Protein AF-A0AAN9FLN1-F1 (afdb_monomer_lite)

InterPro domains:
  IPR012394 Aldehyde dehydrogenase NAD(P)-dependent [PTHR43570] (11-73)
  IPR016161 Aldehyde/histidinol dehydrogenase [SSF53720] (11-70)
  IPR016162 Aldehyde dehydrogenase, N-terminal [G3DSA:3.40.605.10] (21-73)

Organism: Crotalaria pallida (NCBI:txid3830)

Sequence (74 aa):
MAPTKKVFDSEEASELVKDLRATYGSGKTRSYEWRNSQLKALMKLSEEHEQEIVGALYSDLSKSETESFVQELE

Structure (mmCIF, N/CA/C/O backbone):
data_AF-A0AAN9FLN1-F1
#
_entry.id   AF-A0AAN9FLN1-F1
#
loop_
_atom_site.group_PDB
_atom_site.id
_atom_site.type_symbol
_atom_site.label_atom_id
_atom_site.label_alt_id
_atom_site.label_comp_id
_atom_site.label_asym_id
_atom_site.label_entity_id
_atom_site.label_seq_id
_atom_site.pdbx_PDB_ins_code
_atom_site.Cartn_x
_atom_site.Cartn_y
_atom_site.Cartn_z
_atom_site.occupancy
_atom_site.B_iso_or_equiv
_atom_site.auth_seq_id
_atom_site.auth_comp_id
_atom_site.auth_asym_id
_atom_site.auth_atom_id
_atom_site.pdbx_PDB_model_num
ATOM 1 N N . MET A 1 1 ? -2.726 -25.912 -23.002 1.00 44.28 1 MET A N 1
ATOM 2 C CA . MET A 1 1 ? -3.751 -24.877 -22.749 1.00 44.28 1 MET A CA 1
ATOM 3 C C . MET A 1 1 ? -3.234 -24.042 -21.592 1.00 44.28 1 MET A C 1
ATOM 5 O O . MET A 1 1 ? -2.920 -24.627 -20.564 1.00 44.28 1 MET A O 1
ATOM 9 N N . ALA A 1 2 ? -2.998 -22.744 -21.794 1.00 53.97 2 ALA A N 1
ATOM 10 C CA . ALA A 1 2 ? -2.520 -21.870 -20.721 1.00 53.97 2 ALA A CA 1
ATOM 11 C C . ALA A 1 2 ? -3.596 -21.771 -19.621 1.00 53.97 2 ALA A C 1
ATOM 13 O O . ALA A 1 2 ? -4.782 -21.777 -19.961 1.00 53.97 2 ALA A O 1
ATOM 14 N N . PRO A 1 3 ? -3.224 -21.717 -18.330 1.00 57.69 3 PRO A N 1
ATOM 15 C CA . PRO A 1 3 ? -4.195 -21.579 -17.255 1.00 57.69 3 PRO A CA 1
ATOM 16 C C . PRO A 1 3 ? -4.948 -20.257 -17.425 1.00 57.69 3 PRO A C 1
ATOM 18 O O . PRO A 1 3 ? -4.341 -19.193 -17.550 1.00 57.69 3 PRO A O 1
ATOM 21 N N . THR A 1 4 ? -6.277 -20.322 -17.455 1.00 62.41 4 THR A N 1
ATOM 22 C CA . THR A 1 4 ? -7.148 -19.146 -17.406 1.00 62.41 4 THR A CA 1
ATOM 23 C C . THR A 1 4 ? -6.863 -18.389 -16.115 1.00 62.41 4 THR A C 1
ATOM 25 O O . THR A 1 4 ? -7.174 -18.867 -15.025 1.00 62.41 4 THR A O 1
ATOM 28 N N . LYS A 1 5 ? -6.227 -17.221 -16.245 1.00 71.12 5 LYS A N 1
ATOM 29 C CA . LYS A 1 5 ? -5.976 -16.290 -15.144 1.00 71.12 5 LYS A CA 1
ATOM 30 C C . LYS A 1 5 ? -7.333 -15.910 -14.551 1.00 71.12 5 LYS A C 1
ATOM 32 O O . LYS A 1 5 ? -8.144 -15.300 -15.243 1.00 71.12 5 LYS A O 1
ATOM 37 N N . LYS A 1 6 ? -7.599 -16.317 -13.308 1.00 76.81 6 LYS A N 1
ATOM 38 C CA . LYS A 1 6 ? -8.783 -15.873 -12.566 1.00 76.81 6 LYS A CA 1
ATOM 39 C C . LYS A 1 6 ? -8.741 -14.343 -12.507 1.00 76.81 6 LYS A C 1
ATOM 41 O O . LYS A 1 6 ? -7.720 -13.781 -12.111 1.00 76.81 6 LYS A O 1
ATOM 46 N N . VAL A 1 7 ? -9.794 -13.690 -12.985 1.00 85.56 7 VAL A N 1
ATOM 47 C CA . VAL A 1 7 ? -9.917 -12.228 -12.993 1.00 85.56 7 VAL A CA 1
ATOM 48 C C . VAL A 1 7 ? -10.742 -11.831 -11.779 1.00 85.56 7 VAL A C 1
ATOM 50 O O . VAL A 1 7 ? -11.737 -12.491 -11.511 1.00 85.56 7 VAL A O 1
ATOM 53 N N . PHE A 1 8 ? -10.320 -10.773 -11.083 1.00 92.62 8 PHE A N 1
ATOM 54 C CA . PHE A 1 8 ? -11.055 -10.211 -9.954 1.00 92.62 8 PHE A CA 1
ATOM 55 C C . PHE A 1 8 ? -12.418 -9.683 -10.419 1.00 92.62 8 PHE A C 1
ATOM 57 O O . PHE A 1 8 ? -12.466 -8.720 -11.192 1.00 92.62 8 PHE A O 1
ATOM 64 N N . ASP A 1 9 ? -13.501 -10.333 -9.996 1.00 94.50 9 ASP A N 1
ATOM 65 C CA . ASP A 1 9 ? -14.866 -10.016 -10.430 1.00 94.50 9 ASP A CA 1
ATOM 66 C C . ASP A 1 9 ? -15.703 -9.272 -9.368 1.00 94.50 9 ASP A C 1
ATOM 68 O O . ASP A 1 9 ? -15.227 -8.901 -8.292 1.00 94.50 9 ASP A O 1
ATOM 72 N N . SER A 1 10 ? -16.964 -8.972 -9.699 1.00 96.06 10 SER A N 1
ATOM 73 C CA . SER A 1 10 ? -17.851 -8.192 -8.829 1.00 96.06 10 SER A CA 1
ATOM 74 C C . SER A 1 10 ? -18.222 -8.905 -7.532 1.00 96.06 10 SER A C 1
ATOM 76 O O . SER A 1 10 ? -18.455 -8.234 -6.526 1.00 96.06 10 SER A O 1
ATOM 78 N N . GLU A 1 11 ? -18.312 -10.236 -7.555 1.00 95.75 11 GLU A N 1
ATOM 79 C CA . GLU A 1 11 ? -18.669 -11.003 -6.363 1.00 95.75 11 GLU A CA 1
ATOM 80 C C . GLU A 1 11 ? -17.480 -11.020 -5.400 1.00 95.75 11 GLU A C 1
ATOM 82 O O . GLU A 1 11 ? -17.630 -10.660 -4.232 1.00 95.75 11 GLU A O 1
ATOM 87 N N . GLU A 1 12 ? -16.273 -11.276 -5.914 1.00 95.81 12 GLU A N 1
ATOM 88 C CA . GLU A 1 12 ? -15.034 -11.204 -5.129 1.00 95.81 12 GLU A CA 1
ATOM 89 C C . GLU A 1 12 ? -14.806 -9.806 -4.534 1.00 95.81 12 GLU A C 1
ATOM 91 O O . GLU A 1 12 ? -14.404 -9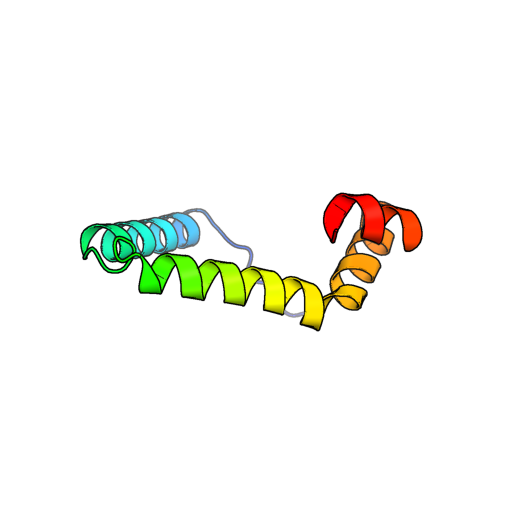.665 -3.375 1.00 95.81 12 GLU A O 1
ATOM 96 N N . ALA A 1 13 ? -15.112 -8.748 -5.292 1.00 96.88 13 ALA A N 1
ATOM 97 C CA . ALA A 1 13 ? -15.046 -7.379 -4.792 1.00 96.88 13 ALA A CA 1
ATOM 98 C C . ALA A 1 13 ? -16.040 -7.116 -3.651 1.00 96.88 13 ALA A C 1
ATOM 100 O O . ALA A 1 13 ? -15.701 -6.443 -2.672 1.00 96.88 13 ALA A O 1
ATOM 101 N N . SER A 1 14 ? -17.259 -7.650 -3.755 1.00 98.00 14 SER A N 1
ATOM 102 C CA . SER A 1 14 ? -18.292 -7.525 -2.723 1.00 98.00 14 SER A CA 1
ATOM 103 C C . SER A 1 14 ? -17.878 -8.225 -1.425 1.00 98.00 14 SER A C 1
ATOM 105 O O . SER A 1 14 ? -17.991 -7.642 -0.340 1.00 98.00 14 SER A O 1
ATOM 107 N N . GLU A 1 15 ? -17.328 -9.437 -1.533 1.00 98.00 15 GLU A N 1
ATOM 108 C CA . GLU A 1 15 ? -16.802 -10.202 -0.399 1.00 98.00 15 GLU A CA 1
ATOM 109 C C . GLU A 1 15 ? -15.637 -9.474 0.283 1.00 98.00 15 GLU A C 1
ATOM 111 O O . GLU A 1 15 ? -15.673 -9.256 1.498 1.00 98.00 15 GLU A O 1
ATOM 116 N N . LEU A 1 16 ? -14.667 -8.978 -0.492 1.00 97.69 16 LEU A N 1
ATOM 117 C CA . LEU A 1 16 ? -13.549 -8.195 0.039 1.00 97.69 16 LEU A CA 1
ATOM 118 C C . LEU A 1 16 ? -14.040 -6.963 0.817 1.00 97.69 16 LEU A C 1
ATOM 120 O O . LEU A 1 16 ? -13.599 -6.699 1.938 1.00 97.69 16 LEU A O 1
ATOM 124 N N . VAL A 1 17 ? -14.978 -6.200 0.250 1.00 98.31 17 VAL A N 1
ATOM 125 C CA . VAL A 1 17 ? -15.522 -5.000 0.905 1.00 98.31 17 VAL A CA 1
ATOM 126 C C . VAL A 1 17 ? -16.274 -5.353 2.190 1.00 98.31 17 VAL A C 1
ATOM 128 O O . VAL A 1 17 ? -16.186 -4.611 3.176 1.00 98.31 17 VAL A O 1
ATOM 131 N N . LYS A 1 18 ? -17.008 -6.470 2.213 1.00 98.56 18 LYS A N 1
ATOM 132 C CA . LYS A 1 18 ? -17.697 -6.960 3.413 1.00 98.56 18 LYS A CA 1
ATOM 133 C C . LYS A 1 18 ? -16.704 -7.232 4.547 1.00 98.56 18 LYS A C 1
ATOM 135 O O . LYS A 1 18 ? -16.929 -6.760 5.665 1.00 98.56 18 LYS A O 1
ATOM 140 N N . ASP A 1 19 ? -15.590 -7.895 4.256 1.00 98.50 19 ASP A N 1
ATOM 141 C CA . ASP A 1 19 ? -14.563 -8.227 5.249 1.00 98.50 19 ASP A CA 1
ATOM 142 C C . ASP A 1 19 ? -13.809 -6.990 5.753 1.00 98.50 19 ASP A C 1
ATOM 144 O O . ASP A 1 19 ? -13.551 -6.844 6.956 1.00 98.50 19 ASP A O 1
ATOM 148 N N . LEU A 1 20 ? -13.519 -6.039 4.861 1.00 98.31 20 LEU A N 1
ATOM 149 C CA . LEU A 1 20 ? -12.915 -4.758 5.236 1.00 98.31 20 LEU A CA 1
ATOM 150 C C . LEU A 1 20 ? -13.837 -3.950 6.162 1.00 98.31 20 LEU A C 1
ATOM 152 O O . LEU A 1 20 ? -13.378 -3.404 7.170 1.00 98.31 20 LEU A O 1
ATOM 156 N N . ARG A 1 21 ? -15.148 -3.919 5.881 1.00 98.56 21 ARG A N 1
ATOM 157 C CA . ARG A 1 21 ? -16.144 -3.266 6.750 1.00 98.56 21 ARG A CA 1
ATOM 158 C C . ARG A 1 21 ? -16.235 -3.938 8.114 1.00 98.56 21 ARG A C 1
ATOM 160 O O . ARG A 1 21 ? -16.278 -3.234 9.122 1.00 98.56 21 ARG A O 1
ATOM 167 N N . ALA A 1 22 ? -16.223 -5.270 8.164 1.00 98.69 22 ALA A N 1
ATOM 168 C CA . ALA A 1 22 ? -16.208 -6.012 9.423 1.00 98.69 22 ALA A CA 1
ATOM 169 C C . ALA A 1 22 ? -14.938 -5.710 10.240 1.00 98.69 22 ALA A C 1
ATOM 171 O O . ALA A 1 22 ? -15.016 -5.424 11.437 1.00 98.69 22 ALA A O 1
ATOM 172 N N . THR A 1 23 ? -13.774 -5.675 9.584 1.00 98.31 23 THR A N 1
ATOM 173 C CA . THR A 1 23 ? -12.492 -5.335 10.219 1.00 98.31 23 THR A CA 1
ATOM 174 C C . THR A 1 23 ? -12.504 -3.919 10.788 1.00 98.31 23 THR A C 1
ATOM 176 O O . THR A 1 23 ? -12.116 -3.717 11.939 1.00 98.31 23 THR A O 1
ATOM 179 N N . TYR A 1 24 ? -12.994 -2.940 10.028 1.00 98.25 24 TYR A N 1
ATOM 180 C CA . TYR A 1 24 ? -13.150 -1.570 10.513 1.00 98.25 24 TYR A CA 1
ATOM 181 C C . TYR A 1 24 ? -14.129 -1.493 11.696 1.00 98.25 24 TYR A C 1
ATOM 183 O O . TYR A 1 24 ? -13.802 -0.916 12.735 1.00 98.25 24 TYR A O 1
ATOM 191 N N . GLY A 1 25 ? -15.296 -2.134 11.570 1.00 98.50 25 GLY A N 1
ATOM 192 C CA . GLY A 1 25 ? -16.333 -2.172 12.603 1.00 98.50 25 GLY A CA 1
ATOM 193 C C . GLY A 1 25 ? -15.876 -2.819 13.914 1.00 98.50 25 GLY A C 1
ATOM 194 O O . GLY A 1 25 ? -16.341 -2.424 14.979 1.00 98.50 25 GLY A O 1
ATOM 195 N N . SER A 1 26 ? -14.904 -3.737 13.861 1.00 98.19 26 SER A N 1
ATOM 196 C CA . SER A 1 26 ? -14.284 -4.328 15.058 1.00 98.19 26 SER A CA 1
ATOM 197 C C . SER A 1 26 ? -13.458 -3.336 15.892 1.00 98.19 26 SER A C 1
ATOM 199 O O . SER A 1 26 ? -13.064 -3.646 17.013 1.00 98.19 26 SER A O 1
ATOM 201 N N . GLY A 1 27 ? -13.145 -2.152 15.354 1.00 98.00 27 GLY A N 1
ATOM 202 C CA . GLY A 1 27 ? -12.309 -1.151 16.013 1.00 98.00 27 GLY A CA 1
ATOM 203 C C . GLY A 1 27 ? -10.802 -1.423 15.937 1.00 98.00 27 GLY A C 1
ATOM 204 O O . GLY A 1 27 ? -10.027 -0.574 16.378 1.00 98.00 27 GLY A O 1
ATOM 205 N N . LYS A 1 28 ? -10.370 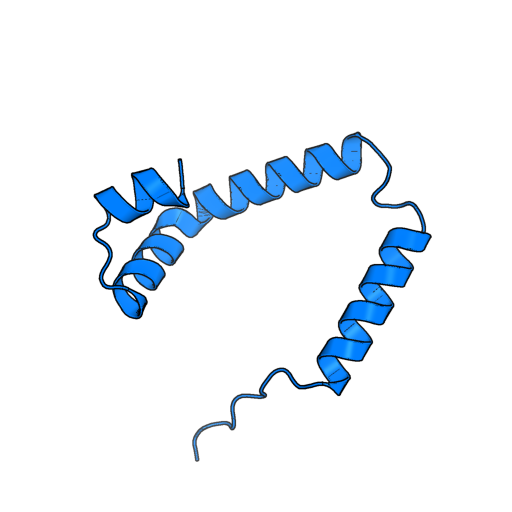-2.542 15.331 1.00 97.50 28 LYS A N 1
ATOM 206 C CA . LYS A 1 28 ? -8.952 -2.923 15.168 1.00 97.50 28 LYS A CA 1
ATOM 207 C C . LYS A 1 28 ? -8.093 -1.800 14.582 1.00 97.50 28 LYS A C 1
ATOM 209 O O . LYS A 1 28 ? -6.961 -1.606 15.008 1.00 97.50 28 LYS A O 1
ATOM 214 N N . THR A 1 29 ? -8.640 -1.038 13.638 1.00 98.00 29 THR A N 1
ATOM 215 C CA . THR A 1 29 ? -7.917 0.029 12.932 1.00 98.00 29 THR A CA 1
ATOM 216 C C . THR A 1 29 ? -7.867 1.365 13.685 1.00 98.00 29 THR A C 1
ATOM 218 O O . THR A 1 29 ? -7.213 2.301 13.223 1.00 98.00 29 THR A O 1
ATOM 221 N N . ARG A 1 30 ? -8.544 1.493 14.839 1.00 97.81 30 ARG A N 1
ATOM 222 C CA . ARG A 1 30 ? -8.642 2.765 15.581 1.00 97.81 30 ARG A CA 1
ATOM 223 C C . ARG A 1 30 ? -7.385 3.095 16.377 1.00 97.81 30 ARG A C 1
ATOM 225 O O . ARG A 1 30 ? -7.093 4.279 16.558 1.00 97.81 30 ARG A O 1
ATOM 232 N N . SER A 1 31 ? -6.671 2.088 16.884 1.00 98.25 31 SER A N 1
ATOM 233 C CA . SER A 1 31 ? -5.535 2.340 17.771 1.00 98.2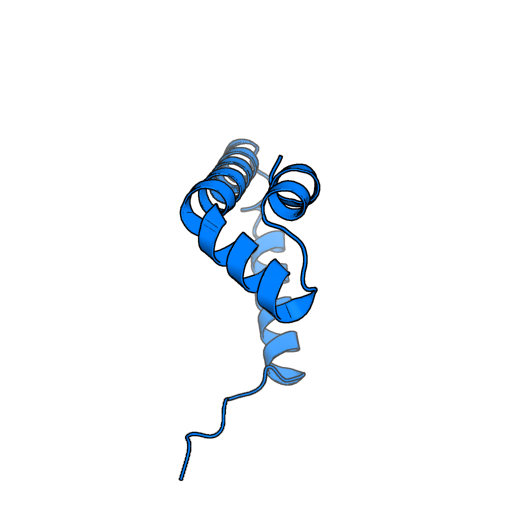5 31 SER A CA 1
ATOM 234 C C . SER A 1 31 ? -4.416 3.078 17.039 1.00 98.25 31 SER A C 1
ATOM 236 O O . SER A 1 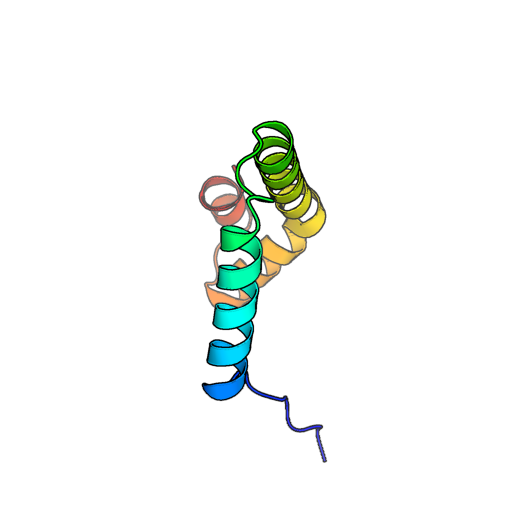31 ? -4.194 2.916 15.834 1.00 98.25 31 SER A O 1
ATOM 238 N N . TYR A 1 32 ? -3.726 3.947 17.770 1.00 98.38 32 TYR A N 1
ATOM 239 C CA . TYR A 1 32 ? -2.593 4.683 17.227 1.00 98.38 32 TYR A CA 1
ATOM 240 C C . TYR A 1 32 ? -1.466 3.723 16.835 1.00 98.38 32 TYR A C 1
ATOM 242 O O . TYR A 1 32 ? -0.898 3.841 15.753 1.00 98.38 32 TYR A O 1
ATOM 250 N N . GLU A 1 33 ? -1.207 2.725 17.675 1.00 98.44 33 GLU A N 1
ATOM 251 C CA . GLU A 1 33 ? -0.175 1.710 17.492 1.00 98.44 33 GLU A CA 1
ATOM 252 C C . GLU A 1 33 ? -0.420 0.903 16.220 1.00 98.44 33 GLU A C 1
ATOM 254 O O . GLU A 1 33 ? 0.511 0.690 15.443 1.00 98.44 33 GLU A O 1
ATOM 259 N N . TRP A 1 34 ? -1.677 0.510 15.966 1.00 98.31 34 TRP A N 1
ATOM 260 C CA . TRP A 1 34 ? -2.031 -0.185 14.735 1.00 98.31 34 TRP A CA 1
ATOM 261 C C . TRP A 1 34 ? -1.747 0.705 13.527 1.00 98.31 34 TRP A C 1
ATOM 263 O O . TRP A 1 34 ? -0.969 0.303 12.665 1.00 98.31 34 TRP A O 1
ATOM 273 N N . ARG A 1 35 ? -2.269 1.939 13.497 1.00 98.56 35 ARG A N 1
ATOM 274 C CA . ARG A 1 35 ? -2.050 2.867 12.371 1.00 98.56 35 ARG A CA 1
ATOM 275 C C . ARG A 1 35 ? -0.564 3.130 12.119 1.00 98.56 35 ARG A C 1
ATOM 277 O O . ARG A 1 35 ? -0.116 3.025 10.984 1.00 98.56 35 ARG A O 1
ATOM 284 N N . ASN A 1 36 ? 0.207 3.388 13.173 1.00 98.62 36 ASN A N 1
ATOM 285 C CA . ASN A 1 36 ? 1.649 3.601 13.081 1.00 98.62 36 ASN A CA 1
ATOM 286 C C . ASN A 1 36 ? 2.377 2.358 12.543 1.00 98.62 36 ASN A C 1
ATOM 288 O O . ASN A 1 36 ? 3.238 2.476 11.677 1.00 98.62 36 ASN A O 1
ATOM 292 N N . SER A 1 37 ? 2.017 1.157 13.012 1.00 98.50 37 SER A N 1
ATOM 293 C CA . SER A 1 37 ? 2.603 -0.083 12.487 1.00 98.50 37 SER A CA 1
ATOM 294 C C . SER A 1 37 ? 2.292 -0.304 11.006 1.00 98.50 37 SER A C 1
ATOM 296 O O . SER A 1 37 ? 3.178 -0.729 10.272 1.00 98.50 37 SER A O 1
ATOM 298 N N . GLN A 1 38 ? 1.076 0.022 10.551 1.00 98.50 38 GLN A N 1
ATOM 299 C CA . GLN A 1 38 ? 0.710 -0.135 9.143 1.00 98.50 38 GLN A CA 1
ATOM 300 C C . GLN A 1 38 ? 1.453 0.862 8.251 1.00 98.50 38 GLN A C 1
ATOM 302 O O . GLN A 1 38 ? 1.936 0.473 7.196 1.00 98.50 38 GLN A O 1
ATOM 307 N N . LEU A 1 39 ? 1.614 2.118 8.685 1.00 98.38 39 LEU A N 1
ATOM 308 C CA . LEU A 1 39 ? 2.399 3.113 7.942 1.00 98.38 39 LEU A CA 1
ATOM 309 C C . LEU A 1 39 ? 3.861 2.683 7.792 1.00 98.38 39 LEU A C 1
ATOM 311 O O . LEU A 1 39 ? 4.404 2.723 6.694 1.00 98.38 39 LEU A O 1
ATOM 315 N N . LYS A 1 40 ? 4.476 2.187 8.871 1.00 98.38 40 LYS A N 1
ATOM 316 C CA . LYS A 1 40 ? 5.839 1.638 8.814 1.00 98.38 40 LYS A CA 1
ATOM 317 C C . LYS A 1 40 ? 5.943 0.431 7.886 1.00 98.38 40 LYS A C 1
ATOM 319 O O . LYS A 1 40 ? 6.940 0.289 7.192 1.00 98.38 40 LYS A O 1
ATOM 324 N N . ALA A 1 41 ? 4.929 -0.433 7.874 1.00 98.38 41 ALA A N 1
ATOM 325 C CA . ALA A 1 41 ? 4.891 -1.572 6.966 1.00 98.38 41 ALA A CA 1
ATOM 326 C C . ALA A 1 41 ? 4.773 -1.133 5.496 1.00 98.38 41 ALA A C 1
ATOM 328 O O . ALA A 1 41 ? 5.412 -1.744 4.650 1.00 98.38 41 ALA A O 1
ATOM 329 N N . LEU A 1 42 ? 4.016 -0.070 5.197 1.00 96.94 42 LEU A N 1
ATOM 330 C CA . LEU A 1 42 ? 3.920 0.491 3.844 1.00 96.94 42 LEU A CA 1
ATOM 331 C C . LEU A 1 42 ? 5.245 1.102 3.375 1.00 96.94 42 LEU A C 1
ATOM 333 O O . LEU A 1 42 ? 5.658 0.836 2.254 1.00 96.94 42 LEU A O 1
ATOM 337 N N . MET A 1 43 ? 5.931 1.858 4.239 1.00 96.12 43 MET A N 1
ATOM 338 C CA . MET A 1 43 ? 7.273 2.374 3.929 1.00 96.12 43 MET A CA 1
ATOM 339 C C . MET A 1 43 ? 8.238 1.224 3.633 1.00 96.12 43 MET A C 1
ATOM 341 O O . MET A 1 43 ? 8.869 1.191 2.584 1.00 96.12 43 MET A O 1
ATOM 345 N N . LYS A 1 44 ? 8.260 0.221 4.518 1.00 97.31 44 LYS A N 1
ATOM 346 C CA . LYS A 1 44 ? 9.099 -0.965 4.364 1.00 97.31 44 LYS A CA 1
ATOM 347 C C . LYS A 1 44 ? 8.802 -1.733 3.068 1.00 97.31 44 LYS A C 1
ATOM 349 O O . LYS A 1 44 ? 9.731 -2.172 2.407 1.00 97.31 44 LYS A O 1
ATOM 354 N N . LEU A 1 45 ? 7.527 -1.886 2.700 1.00 96.38 45 LEU A N 1
ATOM 355 C CA . LEU A 1 45 ? 7.125 -2.524 1.443 1.00 96.38 45 LEU A CA 1
ATOM 356 C C . LEU A 1 45 ? 7.720 -1.786 0.235 1.00 96.38 45 LEU A C 1
ATOM 358 O O . LEU A 1 45 ? 8.233 -2.429 -0.674 1.00 96.38 45 LEU A O 1
ATOM 362 N N . SER A 1 46 ? 7.6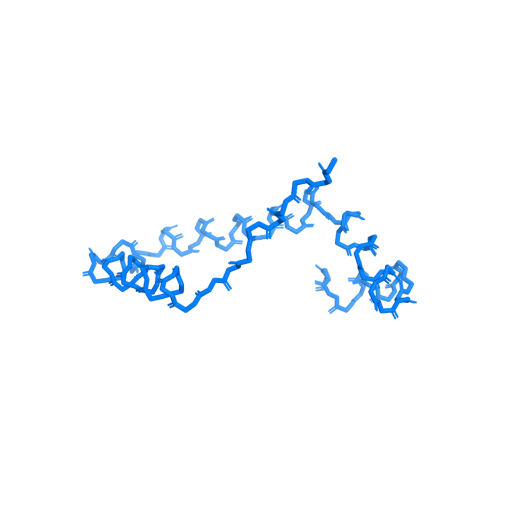53 -0.452 0.238 1.00 94.62 46 SER A N 1
ATOM 363 C CA . SER A 1 46 ? 8.193 0.382 -0.841 1.00 94.62 46 SER A CA 1
ATOM 364 C C . SER A 1 46 ? 9.713 0.252 -0.958 1.00 94.62 46 SER A C 1
ATOM 366 O O . SER A 1 46 ? 10.229 0.111 -2.059 1.00 94.62 46 SER A O 1
ATOM 368 N N . GLU A 1 47 ? 10.418 0.243 0.176 1.00 94.81 47 GLU A N 1
ATOM 369 C CA . GLU A 1 47 ? 11.875 0.068 0.236 1.00 94.81 47 GLU A CA 1
ATOM 370 C C . GLU A 1 47 ? 12.304 -1.339 -0.222 1.00 94.81 47 GLU A C 1
ATOM 372 O O . GLU A 1 47 ? 13.241 -1.486 -1.004 1.00 94.81 47 GLU A O 1
ATOM 377 N N . GLU A 1 48 ? 11.623 -2.393 0.242 1.00 97.50 48 GLU A N 1
ATOM 378 C CA . GLU A 1 48 ? 11.980 -3.784 -0.078 1.00 97.50 48 GLU A CA 1
ATOM 379 C C . GLU A 1 48 ? 11.702 -4.153 -1.543 1.00 97.50 48 GLU A C 1
ATOM 381 O O . GLU A 1 48 ? 12.398 -5.007 -2.093 1.00 97.50 48 GLU A O 1
ATOM 386 N N . HIS A 1 49 ? 10.720 -3.507 -2.176 1.00 96.69 49 HIS A N 1
ATOM 387 C CA . HIS A 1 49 ? 10.285 -3.802 -3.546 1.00 96.69 49 HIS A CA 1
ATOM 388 C C . HIS A 1 49 ? 10.568 -2.667 -4.541 1.00 96.69 49 HIS A C 1
ATOM 390 O O . HIS A 1 49 ? 9.995 -2.646 -5.630 1.00 96.69 49 HIS A O 1
ATOM 396 N N . GLU A 1 50 ? 11.467 -1.741 -4.208 1.00 96.31 50 GLU A N 1
ATOM 397 C CA . GLU A 1 50 ? 11.773 -0.553 -5.014 1.00 96.31 50 GLU A CA 1
ATOM 398 C C . GLU A 1 50 ? 12.039 -0.888 -6.492 1.00 96.31 50 GLU A C 1
ATOM 400 O O . GLU A 1 50 ? 11.405 -0.354 -7.400 1.00 96.31 50 GLU A O 1
ATOM 405 N N . GLN A 1 51 ? 12.931 -1.846 -6.741 1.00 96.88 51 GLN A N 1
ATOM 406 C CA . GLN A 1 51 ? 13.344 -2.230 -8.092 1.00 96.88 51 GLN A CA 1
ATOM 407 C C . GLN A 1 51 ? 12.233 -2.953 -8.867 1.00 96.88 51 GLN A C 1
ATOM 409 O O . GLN A 1 51 ? 12.150 -2.843 -10.091 1.00 96.88 51 GLN A O 1
ATOM 414 N N . GLU A 1 52 ? 11.344 -3.662 -8.167 1.00 98.00 52 GLU A N 1
ATOM 415 C CA . GLU A 1 52 ? 10.158 -4.267 -8.778 1.00 98.00 52 GLU A CA 1
ATOM 416 C C . GLU A 1 52 ? 9.161 -3.185 -9.209 1.00 98.00 52 GLU A C 1
ATOM 418 O O . GLU A 1 52 ? 8.615 -3.256 -10.312 1.00 98.00 52 GLU A O 1
ATOM 423 N N . ILE A 1 53 ? 8.977 -2.152 -8.380 1.00 97.25 53 ILE A N 1
ATOM 424 C CA . ILE A 1 53 ? 8.126 -0.997 -8.684 1.00 97.25 53 ILE A CA 1
ATOM 425 C C . ILE A 1 53 ? 8.697 -0.214 -9.873 1.00 97.25 53 ILE A C 1
ATOM 427 O O . ILE A 1 53 ? 7.968 0.054 -10.827 1.00 97.25 53 ILE A O 1
ATOM 431 N N . VAL A 1 54 ? 10.000 0.085 -9.881 1.00 97.50 54 VAL A N 1
ATOM 432 C CA . VAL A 1 54 ? 10.677 0.742 -11.015 1.00 97.50 54 VAL A CA 1
ATOM 433 C C . VAL A 1 54 ? 10.532 -0.081 -12.297 1.00 97.50 54 VAL A C 1
ATOM 435 O O . VAL A 1 54 ? 10.187 0.462 -13.347 1.00 97.50 54 VAL A O 1
ATOM 438 N N . GLY A 1 55 ? 10.743 -1.398 -12.225 1.00 97.81 55 GLY A N 1
ATOM 439 C CA . GLY A 1 55 ? 10.581 -2.293 -13.370 1.00 97.81 55 GLY A CA 1
ATOM 440 C C . GLY A 1 55 ? 9.157 -2.285 -13.934 1.00 97.81 55 GLY A C 1
ATOM 441 O O . GLY A 1 55 ? 8.978 -2.243 -15.154 1.00 97.81 55 GLY A O 1
ATOM 442 N N . ALA A 1 56 ? 8.144 -2.266 -13.064 1.00 98.00 56 ALA A N 1
ATOM 443 C CA . ALA A 1 56 ? 6.745 -2.151 -13.468 1.00 98.00 56 ALA A CA 1
ATOM 444 C C . ALA A 1 56 ? 6.444 -0.787 -14.112 1.00 98.00 56 ALA A C 1
ATOM 446 O O . ALA A 1 56 ? 5.857 -0.737 -15.191 1.00 98.00 56 ALA A O 1
ATOM 447 N N . LEU A 1 57 ? 6.915 0.313 -13.515 1.00 97.81 57 LEU A N 1
ATOM 448 C CA . LEU A 1 57 ? 6.746 1.668 -14.056 1.00 97.81 57 LEU A CA 1
ATOM 449 C C . LEU A 1 57 ? 7.410 1.829 -15.428 1.00 97.81 57 LEU A C 1
ATOM 451 O O . LEU A 1 57 ? 6.844 2.459 -16.324 1.00 97.81 57 LEU A O 1
ATOM 455 N N . TYR A 1 58 ? 8.578 1.223 -15.632 1.00 97.94 58 TYR A N 1
ATOM 456 C CA . TYR A 1 58 ? 9.212 1.187 -16.945 1.00 97.94 58 TYR A CA 1
ATOM 457 C C . TYR A 1 58 ? 8.400 0.351 -17.945 1.00 97.94 58 TYR A C 1
ATOM 459 O O . TYR A 1 58 ? 8.149 0.801 -19.061 1.00 97.94 58 TYR A O 1
ATOM 467 N N . SER A 1 59 ? 7.947 -0.843 -17.555 1.00 98.31 59 SER A N 1
ATOM 468 C CA . SER A 1 59 ? 7.153 -1.722 -18.426 1.00 98.31 59 SER A CA 1
ATOM 469 C C . SER A 1 59 ? 5.834 -1.079 -18.868 1.00 98.31 59 SER A C 1
ATOM 471 O O . SER A 1 59 ? 5.476 -1.154 -20.044 1.00 98.31 59 SER A O 1
ATOM 473 N N . ASP A 1 60 ? 5.121 -0.441 -17.942 1.00 98.19 60 ASP A N 1
ATOM 474 C CA . ASP A 1 60 ? 3.765 0.056 -18.183 1.00 98.19 60 ASP A CA 1
ATOM 475 C C . ASP A 1 60 ? 3.756 1.478 -18.753 1.00 98.19 60 ASP A C 1
ATOM 477 O O . ASP A 1 60 ? 2.907 1.811 -19.582 1.00 98.19 60 ASP A O 1
ATOM 481 N N . LEU A 1 61 ? 4.699 2.321 -18.319 1.00 97.50 61 LEU A N 1
ATOM 482 C CA . LEU A 1 61 ? 4.708 3.758 -18.610 1.00 97.50 61 LEU A CA 1
ATOM 483 C C . LEU A 1 61 ? 5.991 4.238 -19.300 1.00 97.50 61 LEU A C 1
ATOM 485 O O . LEU A 1 61 ? 6.071 5.406 -19.673 1.00 97.50 61 LEU A O 1
ATOM 489 N N . SER A 1 62 ? 7.001 3.375 -19.468 1.00 97.31 62 SER A N 1
ATOM 490 C CA . SER A 1 62 ? 8.341 3.752 -19.955 1.00 97.31 62 SER A CA 1
ATOM 491 C C . SER A 1 62 ? 9.010 4.859 -19.129 1.00 97.31 62 SER A C 1
ATOM 493 O O . SER A 1 62 ? 9.880 5.569 -19.639 1.00 97.31 62 SER A O 1
ATOM 495 N N . LYS A 1 63 ? 8.635 5.001 -17.847 1.00 96.81 63 LYS A N 1
ATOM 496 C CA . LYS A 1 63 ? 9.293 5.930 -16.919 1.00 96.81 63 LYS A CA 1
ATOM 497 C C . LYS A 1 63 ? 10.731 5.486 -16.670 1.00 96.81 63 LYS A C 1
ATOM 499 O O . LYS A 1 63 ? 10.995 4.308 -16.442 1.00 96.81 63 LYS A O 1
ATOM 504 N N . SER A 1 64 ? 11.664 6.437 -16.691 1.00 97.19 64 SER A N 1
ATOM 505 C CA . SER A 1 64 ? 13.055 6.157 -16.314 1.00 97.19 64 SER A CA 1
ATOM 506 C C . SER A 1 64 ? 13.168 5.841 -14.819 1.00 97.19 64 SER A C 1
ATOM 508 O O . SER A 1 64 ? 12.310 6.238 -14.029 1.00 97.19 64 SER A O 1
ATOM 510 N N . GLU A 1 65 ? 14.242 5.163 -14.416 1.00 96.06 65 GLU A N 1
ATOM 511 C CA . GLU A 1 65 ? 14.522 4.862 -13.006 1.00 96.06 65 GLU A CA 1
ATOM 512 C C . GLU A 1 65 ? 14.566 6.135 -12.151 1.00 96.06 65 GLU A C 1
ATOM 514 O O . GLU A 1 65 ? 13.870 6.225 -11.145 1.00 96.06 65 GLU A O 1
ATOM 519 N N . THR A 1 66 ? 15.304 7.159 -12.594 1.00 96.12 66 THR A N 1
ATOM 520 C CA . THR A 1 66 ? 15.420 8.431 -11.864 1.00 96.12 66 THR A CA 1
ATOM 521 C C . THR A 1 66 ? 14.072 9.125 -11.690 1.00 96.12 66 THR A C 1
ATOM 523 O O . THR A 1 66 ? 13.778 9.637 -10.615 1.00 96.12 66 THR A O 1
ATOM 526 N N . GLU A 1 67 ? 13.239 9.143 -12.732 1.00 96.00 67 GLU A N 1
ATOM 527 C CA . GLU A 1 67 ? 11.899 9.729 -12.647 1.00 96.00 67 GLU A CA 1
ATOM 528 C C . GLU A 1 67 ? 10.985 8.932 -11.710 1.00 96.00 67 GLU A C 1
ATOM 530 O O . GLU A 1 67 ? 10.255 9.525 -10.919 1.00 96.00 67 GLU A O 1
ATOM 535 N N . SER A 1 68 ? 11.046 7.601 -11.784 1.00 96.38 68 SER A N 1
ATOM 536 C CA . SER A 1 68 ? 10.263 6.698 -10.936 1.00 96.38 68 SER A CA 1
ATOM 537 C C . SER A 1 68 ? 10.611 6.880 -9.461 1.00 96.38 68 SER A C 1
ATOM 539 O O . SER A 1 68 ? 9.716 6.994 -8.630 1.00 96.38 68 SER A O 1
ATOM 541 N N . PHE A 1 69 ? 11.904 6.978 -9.149 1.00 92.56 69 PHE A N 1
ATOM 542 C CA . PHE A 1 69 ? 12.383 7.195 -7.790 1.00 92.56 69 PHE A CA 1
ATOM 543 C C . PHE A 1 69 ? 11.886 8.530 -7.216 1.00 92.56 69 PHE A C 1
ATOM 545 O O . PHE A 1 69 ? 11.223 8.551 -6.185 1.00 92.56 69 PHE A O 1
ATOM 552 N N . VAL A 1 70 ? 12.115 9.634 -7.935 1.00 93.88 70 VAL A N 1
ATOM 553 C CA . VAL A 1 70 ? 11.811 10.996 -7.453 1.00 93.88 70 VAL A CA 1
ATOM 554 C C . VAL A 1 70 ? 10.310 11.286 -7.334 1.00 93.88 70 VAL A C 1
ATOM 556 O O . VAL A 1 70 ? 9.928 12.190 -6.600 1.00 93.88 70 VAL A O 1
ATOM 559 N N . GLN A 1 71 ? 9.454 10.610 -8.105 1.00 93.69 71 GLN A N 1
ATOM 560 C CA . GLN A 1 71 ? 8.019 10.926 -8.133 1.00 93.69 71 GLN A CA 1
ATOM 561 C C . GLN A 1 71 ? 7.139 9.938 -7.368 1.00 93.69 71 GLN A C 1
ATOM 563 O O . GLN A 1 71 ? 6.049 10.325 -6.951 1.00 93.69 71 GLN A O 1
ATOM 568 N N . GLU A 1 72 ? 7.549 8.673 -7.254 1.00 91.88 72 GLU A N 1
ATOM 569 C CA . GLU A 1 72 ? 6.677 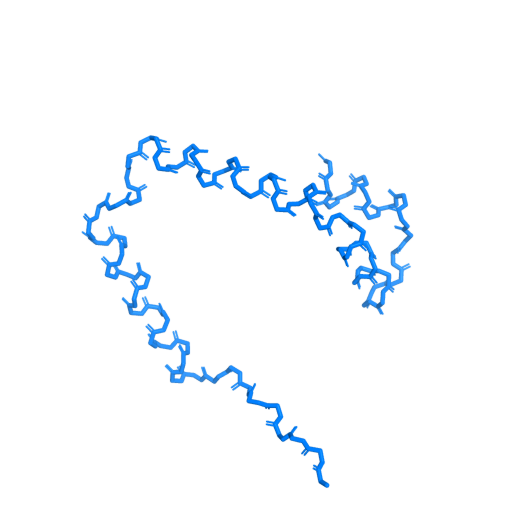7.600 -6.756 1.00 91.88 72 GLU A CA 1
ATOM 570 C C . GLU A 1 72 ? 7.211 6.934 -5.477 1.00 91.88 72 GLU A C 1
ATOM 572 O O . GLU A 1 72 ? 6.440 6.273 -4.782 1.00 91.88 72 GLU A O 1
ATOM 577 N N . LEU A 1 73 ? 8.506 7.078 -5.167 1.00 87.12 73 LEU A N 1
ATOM 578 C CA . LEU A 1 73 ? 9.162 6.364 -4.063 1.00 87.12 73 LEU A CA 1
ATOM 579 C C . LEU A 1 73 ? 9.674 7.291 -2.946 1.00 87.12 73 LEU A C 1
ATOM 581 O O . LEU A 1 73 ? 9.654 6.877 -1.786 1.00 87.12 73 LEU A O 1
ATOM 585 N N . GLU A 1 74 ? 10.084 8.523 -3.269 1.00 78.31 74 GLU A N 1
ATOM 586 C CA . GLU A 1 74 ? 10.584 9.545 -2.326 1.00 78.31 74 GLU A CA 1
ATOM 587 C C . GLU A 1 74 ? 9.656 10.773 -2.249 1.00 78.31 74 GLU A C 1
ATOM 589 O O . GLU A 1 74 ? 9.395 11.250 -1.117 1.00 78.31 74 GLU A O 1
#

pLDDT: mean 93.66, std 10.63, range [44.28, 98.69]

Secondary structure (DSSP, 8-state):
---------HHHHHHHHHHHHHHHHTTTTTSHHHHHHHHHHHHHHHHHTHHHHHHHHHHHH---HHHHIIIII-

Radius of gyration: 17.46 Å; chains: 1; bounding box: 34×36×40 Å

Foldseek 3Di:
DPDDDDDCDPVNVVVVVVVVVVCVVVVQCVDPVNVVVVVVVVLVVCVVCVVVQQVVCCVPPVDHSVRCCVPPND